Protein AF-A0A7Y2G3C3-F1 (afdb_monomer_lite)

Radius of gyration: 20.46 Å; chains: 1; bounding box: 46×35×56 Å

Secondary structure (DSSP, 8-state):
-------HHHHHHHHHHHHHHHHHHIIIIIS------HHHHHHHHHHHHHHHHHHHHHHHHHHHHHHHHHHTTPPPPTTEEEEEEEE---SSSS-EEEEEE-S-HHHHHHHHHSGGGSTT-EEEEE-SSEEEEEETTEEEEEE-

pLDDT: mean 76.04, std 12.13, range [31.12, 90.06]

Structure (mmCIF, N/CA/C/O backbone):
data_AF-A0A7Y2G3C3-F1
#
_entry.id   AF-A0A7Y2G3C3-F1
#
loop_
_atom_site.group_PDB
_atom_site.id
_atom_site.type_symbol
_atom_site.label_atom_id
_atom_site.label_alt_id
_atom_site.label_comp_id
_atom_site.label_asym_id
_atom_site.label_entity_id
_atom_site.label_seq_id
_atom_site.pdbx_PDB_ins_code
_atom_site.Cartn_x
_atom_site.Cartn_y
_atom_site.Cartn_z
_atom_site.occupancy
_atom_site.B_iso_or_equiv
_atom_site.auth_seq_id
_atom_site.auth_comp_id
_atom_site.auth_asym_id
_atom_site.auth_atom_id
_atom_site.pdbx_PDB_model_num
ATOM 1 N N . MET A 1 1 ? -8.978 -19.658 4.699 1.00 31.12 1 MET A N 1
ATOM 2 C CA . MET A 1 1 ? -7.602 -19.140 4.553 1.00 31.12 1 MET A CA 1
ATOM 3 C C . MET A 1 1 ? -7.596 -18.263 3.312 1.00 31.12 1 MET A C 1
ATOM 5 O O . MET A 1 1 ? -7.420 -18.772 2.217 1.00 31.12 1 MET A O 1
ATOM 9 N N . LEU A 1 2 ? -7.936 -16.984 3.462 1.00 34.72 2 LEU A N 1
ATOM 10 C CA . LEU A 1 2 ? -7.880 -16.007 2.375 1.00 34.72 2 LEU A CA 1
ATOM 11 C C . LEU A 1 2 ? -6.704 -15.097 2.704 1.00 34.72 2 LEU A C 1
ATOM 13 O O . LEU A 1 2 ? -6.714 -14.380 3.699 1.00 34.72 2 LEU A O 1
ATOM 17 N N . THR A 1 3 ? -5.637 -15.272 1.938 1.00 40.12 3 THR A N 1
ATOM 18 C CA . THR A 1 3 ? -4.411 -14.484 1.983 1.00 40.12 3 THR A CA 1
ATOM 19 C C . THR A 1 3 ? -4.757 -13.018 1.764 1.00 40.12 3 THR A C 1
ATOM 21 O O . THR A 1 3 ? -5.264 -12.671 0.701 1.00 40.12 3 THR A O 1
ATOM 24 N N . GLY A 1 4 ? -4.470 -12.163 2.747 1.00 47.66 4 GLY A N 1
ATOM 25 C CA . GLY A 1 4 ? -4.422 -10.716 2.553 1.00 47.66 4 GLY A CA 1
ATOM 26 C C . GLY A 1 4 ? -3.260 -10.393 1.621 1.00 47.66 4 GLY A C 1
ATOM 27 O O . GLY A 1 4 ? -2.173 -10.036 2.070 1.00 47.66 4 GLY A O 1
ATOM 28 N N . THR A 1 5 ? -3.451 -10.599 0.322 1.00 54.41 5 THR A N 1
ATOM 29 C CA . THR A 1 5 ? -2.418 -10.368 -0.682 1.00 54.41 5 THR A CA 1
ATOM 30 C C . THR A 1 5 ? -2.160 -8.871 -0.774 1.00 54.41 5 THR A C 1
ATOM 32 O O . THR A 1 5 ? -3.090 -8.062 -0.696 1.00 54.41 5 THR A O 1
ATOM 35 N N . MET A 1 6 ? -0.886 -8.492 -0.868 1.00 60.25 6 MET A N 1
ATOM 36 C CA . MET A 1 6 ? -0.458 -7.180 -1.362 1.00 60.25 6 MET A CA 1
ATOM 37 C C . MET A 1 6 ? -1.294 -6.772 -2.581 1.00 60.25 6 MET A C 1
ATOM 39 O O . MET A 1 6 ? -1.759 -7.654 -3.308 1.00 60.25 6 MET A O 1
ATOM 43 N N . ASP A 1 7 ? -1.489 -5.466 -2.791 1.00 69.06 7 ASP A N 1
ATOM 44 C CA . ASP A 1 7 ? -2.316 -4.970 -3.893 1.00 69.06 7 ASP A CA 1
ATOM 45 C C . ASP A 1 7 ? -1.868 -5.621 -5.217 1.00 69.06 7 ASP A C 1
ATOM 47 O O . ASP A 1 7 ? -0.745 -5.363 -5.678 1.00 69.06 7 ASP A O 1
ATOM 51 N N . PRO A 1 8 ? -2.696 -6.494 -5.823 1.00 72.19 8 PRO A N 1
ATOM 52 C CA . PRO A 1 8 ? -2.299 -7.217 -7.019 1.00 72.19 8 PRO A CA 1
ATOM 53 C C . PRO A 1 8 ? -2.022 -6.246 -8.168 1.00 72.19 8 PRO A C 1
ATOM 55 O O . PRO A 1 8 ? -1.180 -6.541 -9.012 1.00 72.19 8 PRO A O 1
ATOM 58 N N . ILE A 1 9 ? -2.652 -5.066 -8.172 1.00 76.31 9 ILE A N 1
ATOM 59 C CA . ILE A 1 9 ? -2.422 -4.028 -9.175 1.00 76.31 9 ILE A CA 1
ATOM 60 C C . ILE A 1 9 ? -1.021 -3.438 -9.010 1.00 76.31 9 ILE A C 1
ATOM 62 O O . ILE A 1 9 ? -0.310 -3.309 -10.004 1.00 76.31 9 ILE A O 1
ATOM 66 N N . LEU A 1 10 ? -0.584 -3.126 -7.785 1.00 74.69 10 LEU A N 1
ATOM 67 C CA . LEU A 1 10 ? 0.766 -2.593 -7.550 1.00 74.69 10 LEU A CA 1
ATOM 68 C C . LEU A 1 10 ? 1.852 -3.628 -7.852 1.00 74.69 10 LEU A C 1
ATOM 70 O O . LEU A 1 10 ? 2.884 -3.275 -8.420 1.00 74.69 10 LEU A O 1
ATOM 74 N N . ILE A 1 11 ? 1.611 -4.903 -7.536 1.00 78.50 11 ILE A N 1
ATOM 75 C CA . ILE A 1 11 ? 2.520 -5.993 -7.915 1.00 78.50 11 ILE A CA 1
ATOM 76 C C . ILE A 1 11 ? 2.613 -6.105 -9.438 1.00 78.50 11 ILE A C 1
ATOM 78 O O . ILE A 1 11 ? 3.714 -6.120 -9.989 1.00 78.50 11 ILE A O 1
ATOM 82 N N . VAL A 1 12 ? 1.472 -6.161 -10.132 1.00 81.69 12 VAL A N 1
ATOM 83 C CA . VAL A 1 12 ? 1.429 -6.233 -11.601 1.00 81.69 12 VAL A CA 1
ATOM 84 C C . VAL A 1 12 ? 2.118 -5.019 -12.218 1.00 81.69 12 VAL A C 1
ATOM 86 O O . VAL A 1 12 ? 2.887 -5.177 -13.165 1.00 81.69 12 VAL A O 1
ATOM 89 N N . LEU A 1 13 ? 1.907 -3.826 -11.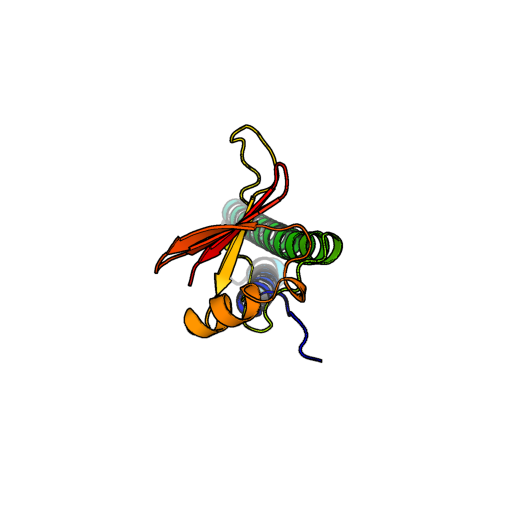660 1.00 79.88 13 LEU A N 1
ATOM 90 C CA . LEU A 1 13 ? 2.554 -2.599 -12.108 1.00 79.88 13 LEU A CA 1
ATOM 91 C C . LEU A 1 13 ? 4.072 -2.668 -11.915 1.00 79.88 13 LEU A C 1
ATOM 93 O O . LEU A 1 13 ? 4.807 -2.352 -12.846 1.00 79.88 13 LEU A O 1
ATOM 97 N N . LEU A 1 14 ? 4.555 -3.133 -10.759 1.00 81.69 14 LEU A N 1
ATOM 98 C CA . LEU A 1 14 ? 5.985 -3.320 -10.513 1.00 81.69 14 LEU A CA 1
ATOM 99 C C . LEU A 1 14 ? 6.598 -4.297 -11.528 1.00 81.69 14 LEU A C 1
ATOM 101 O O . LEU A 1 14 ? 7.623 -3.985 -12.134 1.00 81.69 14 LEU A O 1
ATOM 105 N N . PHE A 1 15 ? 5.957 -5.444 -11.773 1.00 83.94 15 PHE A N 1
ATOM 106 C CA . PHE A 1 15 ? 6.414 -6.401 -12.787 1.00 83.94 15 PHE A CA 1
ATOM 107 C C . PHE A 1 15 ? 6.419 -5.796 -14.190 1.00 83.94 15 PHE A C 1
ATOM 109 O O . PHE A 1 15 ? 7.403 -5.946 -14.915 1.00 83.94 15 PHE A O 1
ATOM 116 N N . ALA A 1 16 ? 5.356 -5.085 -14.569 1.00 82.75 16 ALA A N 1
ATOM 117 C CA . ALA A 1 16 ? 5.273 -4.407 -15.855 1.00 82.75 16 ALA A CA 1
ATOM 118 C C . ALA A 1 16 ? 6.406 -3.385 -16.016 1.00 82.75 16 ALA A C 1
ATOM 120 O O . ALA A 1 16 ? 7.045 -3.352 -17.064 1.00 82.75 16 ALA A O 1
ATOM 121 N N . VAL A 1 17 ? 6.712 -2.613 -14.971 1.00 86.19 17 VAL A N 1
ATOM 122 C CA . VAL A 1 17 ? 7.807 -1.633 -14.957 1.00 86.19 17 VAL A CA 1
ATOM 123 C C . VAL A 1 17 ? 9.164 -2.316 -15.116 1.00 86.19 17 VAL A C 1
ATOM 125 O O . VAL A 1 17 ? 9.967 -1.871 -15.933 1.00 86.19 17 VAL A O 1
ATOM 128 N N . VAL A 1 18 ? 9.418 -3.417 -14.403 1.00 84.31 18 VAL A N 1
ATOM 129 C CA . VAL A 1 18 ? 10.682 -4.171 -14.499 1.00 84.31 18 VAL A CA 1
ATOM 130 C C . VAL A 1 18 ? 10.854 -4.806 -15.881 1.00 84.31 18 VAL A C 1
ATOM 132 O O . VAL A 1 18 ? 11.920 -4.684 -16.488 1.00 84.31 18 VAL A O 1
ATOM 135 N N . ILE A 1 19 ? 9.809 -5.444 -16.416 1.00 87.25 19 ILE A N 1
ATOM 136 C CA . ILE A 1 19 ? 9.834 -6.041 -17.759 1.00 87.25 19 ILE A CA 1
ATOM 137 C C . ILE A 1 19 ? 10.035 -4.952 -18.811 1.00 87.25 19 ILE A C 1
ATOM 139 O O . ILE A 1 19 ? 10.877 -5.095 -19.696 1.00 87.25 19 ILE A O 1
ATOM 143 N N . PHE A 1 20 ? 9.310 -3.840 -18.699 1.00 84.75 20 PHE A N 1
ATOM 144 C CA . PHE A 1 20 ? 9.458 -2.705 -19.598 1.00 84.75 20 PHE A CA 1
ATOM 145 C C . PHE A 1 20 ? 10.883 -2.138 -19.547 1.00 84.75 20 PHE A C 1
ATOM 147 O O . PHE A 1 20 ? 11.481 -1.918 -20.598 1.00 84.75 20 PHE A O 1
ATOM 154 N N . ALA A 1 21 ? 11.483 -2.010 -18.358 1.00 83.06 21 ALA A N 1
ATOM 155 C CA . ALA A 1 21 ? 12.886 -1.622 -18.195 1.00 83.06 21 ALA A CA 1
ATOM 156 C C . ALA A 1 21 ? 13.835 -2.552 -18.965 1.00 83.06 21 ALA A C 1
ATOM 158 O O . ALA A 1 21 ? 14.699 -2.084 -19.708 1.00 83.06 21 ALA A O 1
ATOM 159 N N . ALA A 1 22 ? 13.653 -3.867 -18.814 1.00 84.00 22 ALA A N 1
ATOM 160 C CA . ALA A 1 22 ? 14.480 -4.880 -19.461 1.00 84.00 22 ALA A CA 1
ATOM 161 C C . ALA A 1 22 ? 14.330 -4.856 -20.990 1.00 84.00 22 ALA A C 1
ATOM 163 O O . ALA A 1 22 ? 15.325 -4.937 -21.713 1.00 84.00 22 ALA A O 1
ATOM 164 N N . VAL A 1 23 ? 13.103 -4.684 -21.490 1.00 85.44 23 VAL A N 1
ATOM 165 C CA . VAL A 1 23 ? 12.821 -4.558 -22.926 1.00 85.44 23 VAL A CA 1
ATOM 166 C C . VAL A 1 23 ? 13.478 -3.302 -23.494 1.00 85.44 23 VAL A C 1
ATOM 168 O O . VAL A 1 23 ? 14.153 -3.386 -24.519 1.00 85.44 23 VAL A O 1
ATOM 171 N N . LEU A 1 24 ? 13.344 -2.151 -22.831 1.00 82.19 24 LEU A N 1
ATOM 172 C CA . LEU A 1 24 ? 13.979 -0.913 -23.288 1.00 82.19 24 LEU A CA 1
ATOM 173 C C . LEU A 1 24 ? 15.507 -1.027 -23.260 1.00 82.19 24 LEU A C 1
ATOM 175 O O . LEU A 1 24 ? 16.162 -0.641 -24.228 1.00 82.19 24 LEU A O 1
ATOM 179 N N . TYR A 1 25 ? 16.080 -1.607 -22.201 1.00 80.94 25 TYR A N 1
ATOM 180 C CA . TYR A 1 25 ? 17.514 -1.887 -22.130 1.00 80.94 25 TYR A CA 1
ATOM 181 C C . TYR A 1 25 ? 17.968 -2.733 -23.327 1.00 80.94 25 TYR A C 1
ATOM 183 O O . TYR A 1 25 ? 18.899 -2.361 -24.044 1.00 80.94 25 TYR A O 1
ATOM 191 N N . TYR A 1 26 ? 17.267 -3.833 -23.605 1.00 81.00 26 TYR A N 1
ATOM 192 C CA . TYR A 1 26 ? 17.589 -4.712 -24.723 1.00 81.00 26 TYR A CA 1
ATOM 193 C C . TYR A 1 26 ? 17.468 -4.001 -26.082 1.00 81.00 26 TYR A C 1
ATOM 195 O O . TYR A 1 26 ? 18.386 -4.069 -26.896 1.00 81.00 26 TYR A O 1
ATOM 203 N N . LEU A 1 27 ? 16.379 -3.273 -26.336 1.00 81.25 27 LEU A N 1
ATOM 204 C CA . LEU A 1 27 ? 16.154 -2.615 -27.627 1.00 81.25 27 LEU A CA 1
ATOM 205 C C . LEU A 1 27 ? 17.147 -1.472 -27.898 1.00 81.25 27 LEU A C 1
ATOM 207 O O . LEU A 1 27 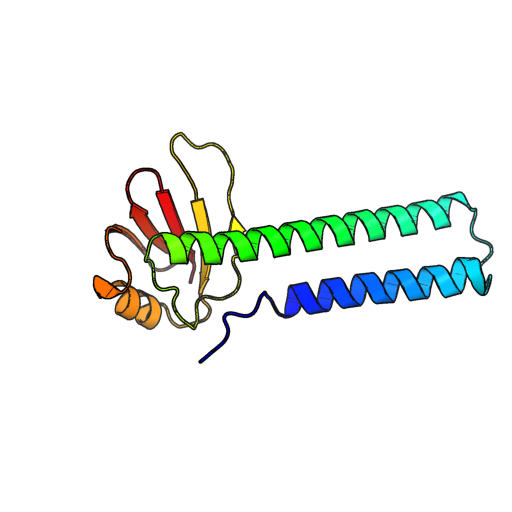? 17.636 -1.344 -29.024 1.00 81.25 27 LEU A O 1
ATOM 211 N N . TYR A 1 28 ? 17.469 -0.658 -26.887 1.00 77.50 28 TYR A N 1
ATOM 212 C CA . TYR A 1 28 ? 18.288 0.546 -27.076 1.00 77.50 28 TYR A CA 1
ATOM 213 C C . TYR A 1 28 ? 19.788 0.344 -26.867 1.00 77.50 28 TYR A C 1
ATOM 215 O O . TYR A 1 28 ? 20.576 1.089 -27.463 1.00 77.50 28 TYR A O 1
ATOM 223 N N . ILE A 1 29 ? 20.187 -0.602 -26.011 1.00 76.81 29 ILE A N 1
ATOM 224 C CA . ILE A 1 29 ? 21.600 -0.871 -25.709 1.00 76.81 29 ILE A CA 1
ATOM 225 C C . ILE A 1 29 ? 22.096 -2.088 -26.485 1.00 76.81 29 ILE A C 1
ATOM 227 O O . ILE A 1 29 ? 23.122 -1.989 -27.148 1.00 76.81 29 ILE A O 1
ATOM 231 N N . VAL A 1 30 ? 21.368 -3.210 -26.454 1.00 79.25 30 VAL A N 1
ATOM 232 C CA . VAL A 1 30 ? 21.827 -4.456 -27.097 1.00 79.25 30 VAL A CA 1
ATOM 233 C C . VAL A 1 30 ? 21.540 -4.454 -28.596 1.00 79.25 30 VAL A C 1
ATOM 235 O O . VAL A 1 30 ? 22.417 -4.757 -29.398 1.00 79.25 30 VAL A O 1
ATOM 238 N N . ARG A 1 31 ? 20.309 -4.114 -28.991 1.00 81.56 31 ARG A N 1
ATOM 239 C CA . ARG A 1 31 ? 19.861 -4.203 -30.389 1.00 81.56 31 ARG A CA 1
ATOM 240 C C . ARG A 1 31 ? 20.154 -2.943 -31.207 1.00 81.56 31 ARG A C 1
ATOM 242 O O . ARG A 1 31 ? 20.112 -3.003 -32.432 1.00 81.56 31 ARG A O 1
ATOM 249 N N . GLY A 1 32 ? 20.426 -1.817 -30.543 1.00 75.38 32 GLY A N 1
ATOM 250 C CA . GLY A 1 32 ? 20.801 -0.557 -31.192 1.00 75.38 32 GLY A CA 1
ATOM 251 C C . GLY A 1 32 ? 19.745 -0.004 -32.154 1.00 75.38 32 GLY A C 1
ATOM 252 O O . GLY A 1 32 ? 20.092 0.697 -33.096 1.00 75.38 32 GLY A O 1
ATOM 253 N N . TRP A 1 33 ? 18.460 -0.317 -31.950 1.00 69.44 33 TRP A N 1
ATOM 254 C CA . TRP A 1 33 ? 17.383 0.022 -32.896 1.00 69.44 33 TRP A CA 1
ATOM 255 C C . TRP A 1 33 ? 17.169 1.522 -33.118 1.00 69.44 33 TRP A C 1
ATOM 257 O O . TRP A 1 33 ? 16.585 1.910 -34.124 1.00 69.44 33 TRP A O 1
ATOM 267 N N . TYR A 1 34 ? 17.636 2.357 -32.191 1.00 64.56 34 TYR A N 1
ATOM 268 C CA . TYR A 1 34 ? 17.534 3.806 -32.278 1.00 64.56 34 TYR A CA 1
ATOM 269 C C . TYR A 1 34 ? 18.813 4.470 -31.770 1.00 64.56 34 TYR A C 1
ATOM 271 O O . TYR A 1 34 ? 19.260 4.227 -30.641 1.00 64.56 34 TYR A O 1
ATOM 279 N N . ASP A 1 35 ? 19.358 5.363 -32.593 1.00 72.31 35 ASP A N 1
ATOM 280 C CA . ASP A 1 35 ? 20.576 6.119 -32.304 1.00 72.31 35 ASP A CA 1
ATOM 281 C C . ASP A 1 35 ? 20.250 7.397 -31.515 1.00 72.31 35 ASP A C 1
ATOM 283 O O . ASP A 1 35 ? 20.507 8.533 -31.910 1.00 72.31 35 ASP A O 1
ATOM 287 N N . TRP A 1 36 ? 19.553 7.214 -30.392 1.00 70.19 36 TRP A N 1
ATOM 288 C CA . TRP A 1 36 ? 19.288 8.308 -29.465 1.00 70.19 36 TRP A CA 1
ATOM 289 C C . TRP A 1 36 ? 20.583 8.727 -28.786 1.00 70.19 36 TRP A C 1
ATOM 291 O O . TRP A 1 36 ? 21.385 7.878 -28.390 1.00 70.19 36 TRP A O 1
ATOM 301 N N . ALA A 1 37 ? 20.743 10.036 -28.576 1.00 78.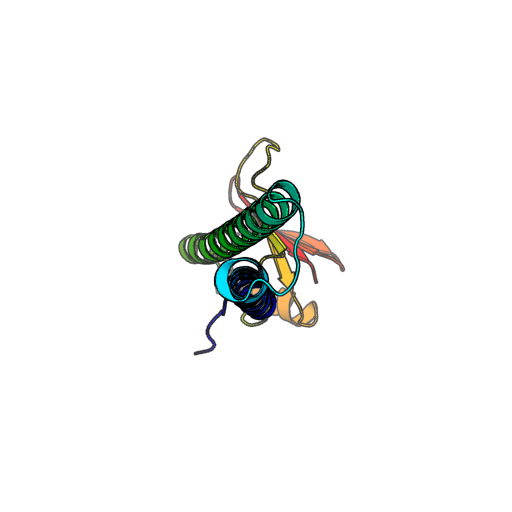31 37 ALA A N 1
ATOM 302 C CA . ALA A 1 37 ? 21.852 10.567 -27.799 1.00 78.31 37 ALA A CA 1
ATOM 303 C C . ALA A 1 37 ? 21.967 9.812 -26.465 1.00 78.31 37 ALA A C 1
ATOM 305 O O . ALA A 1 37 ? 20.970 9.636 -25.761 1.00 78.31 37 ALA A O 1
ATOM 306 N N . ASN A 1 38 ? 23.185 9.410 -26.086 1.00 79.25 38 ASN A N 1
ATOM 307 C CA . ASN A 1 38 ? 23.452 8.627 -24.868 1.00 79.25 38 ASN A CA 1
ATOM 308 C C . ASN A 1 38 ? 22.816 9.229 -23.602 1.00 79.25 38 ASN A C 1
ATOM 310 O O . ASN A 1 38 ? 22.431 8.503 -22.688 1.00 79.25 38 ASN A O 1
ATOM 314 N N . ARG A 1 39 ? 22.636 10.556 -23.583 1.00 78.81 39 ARG A N 1
ATOM 315 C CA . ARG A 1 39 ? 21.922 11.276 -22.522 1.00 78.81 39 ARG A CA 1
ATOM 316 C C . ARG A 1 39 ? 20.467 10.821 -22.378 1.00 78.81 39 ARG A C 1
ATOM 318 O O . ARG A 1 39 ? 20.056 10.540 -21.265 1.00 78.81 39 ARG A O 1
ATOM 325 N N . ALA A 1 40 ? 19.718 10.683 -23.473 1.00 78.00 40 ALA A N 1
ATOM 326 C CA . ALA A 1 40 ? 18.312 10.269 -23.441 1.00 78.00 40 ALA A CA 1
ATOM 327 C C . ALA A 1 40 ? 18.138 8.822 -22.947 1.00 78.00 40 ALA A C 1
ATOM 329 O O . ALA A 1 40 ? 17.220 8.537 -22.180 1.00 78.00 40 ALA A O 1
ATOM 330 N N . LYS A 1 41 ? 19.057 7.920 -23.329 1.00 76.94 41 LYS A N 1
ATOM 331 C CA . LYS A 1 41 ? 19.079 6.531 -22.837 1.00 76.94 41 LYS A CA 1
ATOM 332 C C . LYS A 1 41 ? 19.283 6.490 -21.318 1.00 76.94 41 LYS A C 1
ATOM 334 O O . LYS A 1 41 ? 18.553 5.790 -20.622 1.00 76.94 41 LYS A O 1
ATOM 339 N N . ALA A 1 42 ? 20.221 7.289 -20.803 1.00 77.81 42 ALA A N 1
ATOM 340 C CA . ALA A 1 42 ? 20.475 7.391 -19.368 1.00 77.81 42 ALA A CA 1
ATOM 341 C C . ALA A 1 42 ? 19.258 7.930 -18.592 1.00 77.81 42 ALA A C 1
ATOM 343 O O . ALA A 1 42 ? 18.909 7.364 -17.557 1.00 77.81 42 ALA A O 1
ATOM 344 N N . SER A 1 43 ? 18.563 8.956 -19.105 1.00 81.44 43 SER A N 1
ATOM 345 C CA . SER A 1 43 ? 17.382 9.533 -18.438 1.00 81.44 43 SER A CA 1
ATOM 346 C C . SER A 1 43 ? 16.270 8.510 -18.214 1.00 81.44 43 SER A C 1
ATOM 348 O O . SER A 1 43 ? 15.643 8.499 -17.159 1.00 81.44 43 SER A O 1
ATOM 350 N N . ILE A 1 44 ? 16.022 7.649 -19.203 1.00 81.31 44 ILE A N 1
ATOM 351 C CA . ILE A 1 44 ? 14.946 6.650 -19.155 1.00 81.31 44 ILE A CA 1
ATOM 352 C C . ILE A 1 44 ? 15.256 5.570 -18.125 1.00 81.31 44 ILE A C 1
ATOM 354 O O . ILE A 1 44 ? 14.384 5.204 -17.341 1.00 81.31 44 ILE A O 1
ATOM 358 N N . VAL A 1 45 ? 16.503 5.095 -18.088 1.00 80.88 45 VAL A N 1
ATOM 359 C CA . VAL A 1 45 ? 16.941 4.110 -17.090 1.00 80.88 45 VAL A CA 1
ATOM 360 C C . VAL A 1 45 ? 16.804 4.681 -15.679 1.00 80.88 45 VAL A C 1
ATOM 362 O O . VAL A 1 45 ? 16.262 4.011 -14.803 1.00 80.88 45 VAL A O 1
ATOM 365 N N . VAL A 1 46 ? 17.228 5.932 -15.469 1.00 84.12 46 VAL A N 1
ATOM 366 C CA . VAL A 1 46 ? 17.082 6.613 -14.175 1.00 84.12 46 VAL A CA 1
ATOM 367 C C . VAL A 1 46 ? 15.610 6.754 -13.792 1.00 84.12 46 VAL A C 1
ATOM 369 O O . VAL A 1 46 ? 15.243 6.393 -12.678 1.00 8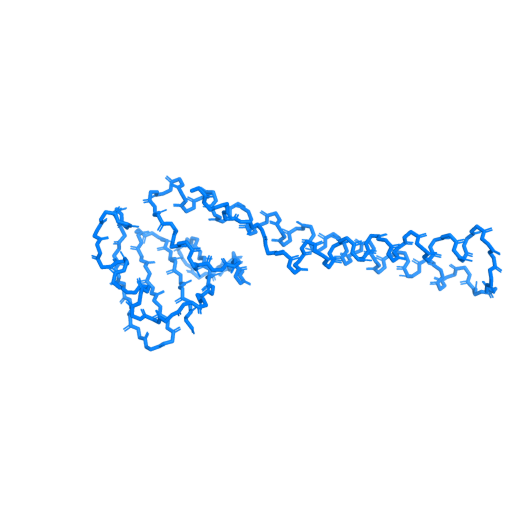4.12 46 VAL A O 1
ATOM 372 N N . LEU A 1 47 ? 14.754 7.219 -14.707 1.00 85.19 47 LEU A N 1
ATOM 373 C CA . LEU A 1 47 ? 13.322 7.391 -14.451 1.00 85.19 47 LEU A CA 1
ATOM 374 C C . LEU A 1 47 ? 12.655 6.075 -14.033 1.00 85.19 47 LEU A C 1
ATOM 376 O O . LEU A 1 47 ? 11.916 6.042 -13.051 1.00 85.19 47 LEU A O 1
ATOM 380 N N . ILE A 1 48 ? 12.937 4.987 -14.752 1.00 83.25 48 ILE A N 1
ATOM 381 C CA . ILE A 1 48 ? 12.364 3.674 -14.450 1.00 83.25 48 ILE A CA 1
ATOM 382 C C . ILE A 1 48 ? 12.900 3.134 -13.120 1.00 83.25 48 ILE A C 1
ATOM 384 O O . ILE A 1 48 ? 12.125 2.602 -12.330 1.00 83.25 48 ILE A O 1
ATOM 388 N N . GLY A 1 49 ? 14.193 3.314 -12.837 1.00 83.75 49 GLY A N 1
ATOM 389 C CA . GLY A 1 49 ? 14.787 2.929 -11.556 1.00 83.75 49 GLY A CA 1
ATOM 390 C C . GLY A 1 49 ? 14.156 3.663 -10.370 1.00 83.75 49 GLY A C 1
ATOM 391 O O . GLY A 1 49 ? 13.816 3.036 -9.366 1.00 83.75 49 GLY A O 1
ATOM 392 N N . VAL A 1 50 ? 13.926 4.973 -10.504 1.00 87.06 50 VAL A N 1
ATOM 393 C CA . VAL A 1 50 ? 13.211 5.770 -9.495 1.00 87.06 50 VAL A CA 1
ATOM 394 C C . VAL A 1 50 ? 11.785 5.251 -9.316 1.00 87.06 50 VAL A C 1
ATOM 396 O O . VAL A 1 50 ? 11.369 5.006 -8.187 1.00 87.06 50 VAL A O 1
ATOM 399 N N . LEU A 1 51 ? 11.053 5.019 -10.407 1.00 82.94 51 LEU A N 1
ATOM 400 C CA . LEU A 1 51 ? 9.666 4.556 -10.345 1.00 82.94 51 LEU A CA 1
ATOM 401 C C . LEU A 1 51 ? 9.544 3.162 -9.708 1.00 82.94 51 LEU A C 1
ATOM 403 O O . LEU A 1 51 ? 8.688 2.951 -8.852 1.00 82.94 51 LEU A O 1
ATOM 407 N N . ALA A 1 52 ? 10.441 2.236 -10.054 1.00 82.31 52 ALA A N 1
ATOM 408 C CA . ALA A 1 52 ? 10.510 0.916 -9.432 1.00 82.31 52 ALA A CA 1
ATOM 409 C C . ALA A 1 52 ? 10.836 1.003 -7.932 1.00 82.31 52 ALA A C 1
ATOM 411 O O . ALA A 1 52 ? 10.222 0.303 -7.131 1.00 82.31 52 ALA A O 1
ATOM 412 N N . THR A 1 53 ? 11.757 1.892 -7.543 1.00 82.06 53 THR A N 1
ATOM 413 C CA . THR A 1 53 ? 12.129 2.106 -6.134 1.00 82.06 53 THR A CA 1
ATOM 414 C C . THR A 1 53 ? 10.952 2.647 -5.328 1.00 82.06 53 THR A C 1
ATOM 416 O O . THR A 1 53 ? 10.661 2.131 -4.253 1.00 82.06 53 THR A O 1
ATOM 419 N N . VAL A 1 54 ? 10.240 3.647 -5.856 1.00 84.81 54 VAL A N 1
ATOM 420 C CA . VAL A 1 54 ? 9.047 4.206 -5.205 1.00 84.81 54 VAL A CA 1
ATOM 421 C C . VAL A 1 54 ? 7.986 3.122 -5.020 1.00 84.81 54 VAL A C 1
ATOM 423 O O . VAL A 1 54 ? 7.514 2.940 -3.904 1.00 84.81 54 VAL A O 1
ATOM 426 N N . LEU A 1 55 ? 7.677 2.345 -6.066 1.00 82.19 55 LEU A N 1
ATOM 427 C CA . LEU A 1 55 ? 6.701 1.252 -5.976 1.00 82.19 55 LEU A CA 1
ATOM 428 C C . LEU A 1 55 ? 7.102 0.188 -4.947 1.00 82.19 55 LEU A C 1
ATOM 430 O O . LEU A 1 55 ? 6.257 -0.265 -4.177 1.00 82.19 55 LEU A O 1
ATOM 434 N N . ALA A 1 56 ? 8.381 -0.191 -4.905 1.00 80.38 56 ALA A N 1
ATOM 435 C CA . ALA A 1 56 ? 8.888 -1.155 -3.935 1.00 80.38 56 ALA A CA 1
ATOM 436 C C . ALA A 1 56 ? 8.752 -0.643 -2.491 1.00 80.38 56 ALA A C 1
ATOM 438 O O . ALA A 1 56 ? 8.295 -1.386 -1.625 1.00 80.38 56 ALA A O 1
ATOM 439 N N . ILE A 1 57 ? 9.083 0.630 -2.239 1.00 83.31 57 ILE A N 1
ATOM 440 C CA . ILE A 1 57 ? 8.924 1.258 -0.918 1.00 83.31 57 ILE A CA 1
ATOM 441 C C . ILE A 1 57 ? 7.446 1.314 -0.521 1.00 83.31 57 ILE A C 1
ATOM 443 O O . ILE A 1 57 ? 7.107 0.983 0.612 1.00 83.31 57 ILE A O 1
ATOM 447 N N . THR A 1 58 ? 6.552 1.689 -1.439 1.00 78.88 58 THR A N 1
ATOM 448 C CA . THR A 1 58 ? 5.111 1.730 -1.156 1.00 78.88 58 THR A CA 1
ATOM 449 C C . THR A 1 58 ? 4.573 0.344 -0.800 1.00 78.88 58 THR A C 1
ATOM 451 O O . THR A 1 58 ? 3.852 0.206 0.185 1.00 78.88 58 THR A O 1
ATOM 454 N N . LEU A 1 59 ? 4.963 -0.696 -1.545 1.00 76.75 59 LEU A N 1
ATOM 455 C CA . LEU A 1 59 ? 4.583 -2.081 -1.246 1.00 76.75 59 LEU A CA 1
ATOM 456 C C . LEU A 1 59 ? 5.129 -2.557 0.106 1.00 76.75 59 LEU A C 1
ATOM 458 O O . LEU A 1 59 ? 4.413 -3.225 0.851 1.00 76.75 59 LEU A O 1
ATOM 462 N N . TRP A 1 60 ? 6.371 -2.192 0.435 1.00 79.06 60 TRP A N 1
ATOM 463 C CA . TRP A 1 60 ? 6.985 -2.504 1.726 1.00 79.06 60 TRP A CA 1
ATOM 464 C C . TRP A 1 60 ? 6.198 -1.883 2.883 1.00 79.06 60 TRP A C 1
ATOM 466 O O . TRP A 1 60 ? 5.795 -2.585 3.806 1.00 79.06 60 TRP A O 1
ATOM 476 N N . GLN A 1 61 ? 5.901 -0.586 2.797 1.00 76.69 61 GLN A N 1
ATOM 477 C CA . GLN A 1 61 ? 5.121 0.116 3.816 1.00 76.69 61 GLN A CA 1
ATOM 478 C C . GLN A 1 61 ? 3.716 -0.483 3.963 1.00 76.69 61 GLN A C 1
ATOM 480 O O . GLN A 1 61 ? 3.262 -0.739 5.073 1.00 76.69 61 GLN A O 1
ATOM 485 N N . GLN A 1 62 ? 3.024 -0.783 2.859 1.00 73.62 62 GLN A N 1
ATOM 486 C CA . GLN A 1 62 ? 1.712 -1.439 2.926 1.00 73.62 62 GLN A CA 1
ATOM 487 C C . GLN A 1 62 ? 1.761 -2.795 3.646 1.00 73.62 62 GLN A C 1
ATOM 489 O O . GLN A 1 62 ? 0.795 -3.158 4.322 1.00 73.62 62 GLN A O 1
ATOM 494 N N . HIS A 1 63 ? 2.858 -3.540 3.496 1.00 74.38 63 HIS A N 1
ATOM 495 C CA . HIS A 1 63 ? 3.055 -4.810 4.185 1.00 74.38 63 HIS A CA 1
ATOM 496 C C . HIS A 1 63 ? 3.278 -4.610 5.687 1.00 74.38 63 HIS A C 1
ATOM 498 O O . HIS A 1 63 ? 2.546 -5.203 6.478 1.00 74.38 63 HIS A O 1
ATOM 504 N N . GLU A 1 64 ? 4.187 -3.709 6.074 1.00 75.88 64 GLU A N 1
ATOM 505 C CA . GLU A 1 64 ? 4.457 -3.394 7.484 1.00 75.88 64 GLU A CA 1
ATOM 506 C C . GLU A 1 64 ? 3.206 -2.894 8.216 1.00 75.88 64 GLU A C 1
ATOM 508 O O . GLU A 1 64 ? 2.927 -3.346 9.322 1.00 75.88 64 GLU A O 1
ATOM 513 N N . ALA A 1 65 ? 2.383 -2.047 7.589 1.00 73.44 65 ALA A N 1
ATOM 514 C CA . ALA A 1 65 ? 1.128 -1.581 8.186 1.00 73.44 65 ALA A CA 1
ATOM 515 C C . ALA A 1 65 ? 0.181 -2.723 8.581 1.00 73.44 65 ALA A C 1
ATOM 517 O O . ALA A 1 65 ? -0.506 -2.644 9.602 1.00 73.44 65 ALA A O 1
ATOM 518 N N . ARG A 1 66 ? 0.101 -3.772 7.753 1.00 72.94 66 ARG A N 1
ATOM 519 C CA . ARG A 1 66 ? -0.757 -4.930 8.033 1.00 72.94 66 ARG A CA 1
ATOM 520 C C . ARG A 1 66 ? -0.208 -5.742 9.199 1.00 72.94 66 ARG A C 1
ATOM 522 O O . ARG A 1 66 ? -0.979 -6.108 10.087 1.00 72.94 66 ARG A O 1
ATOM 529 N N . ASP A 1 67 ? 1.098 -5.976 9.208 1.00 75.88 67 ASP A N 1
ATOM 530 C CA . ASP A 1 67 ? 1.763 -6.750 10.254 1.00 75.88 67 ASP A CA 1
ATOM 531 C C . ASP A 1 67 ? 1.725 -6.018 11.604 1.00 75.88 67 ASP A C 1
ATOM 533 O O . ASP A 1 67 ? 1.425 -6.628 12.632 1.00 75.88 67 ASP A O 1
ATOM 537 N N . GLU A 1 68 ? 1.920 -4.696 11.613 1.00 76.69 68 GLU A N 1
ATOM 538 C CA . GLU A 1 68 ? 1.802 -3.867 12.816 1.00 76.69 68 GLU A CA 1
ATOM 539 C C . GLU A 1 68 ? 0.381 -3.883 13.393 1.00 76.69 68 GLU A C 1
ATOM 541 O O . GLU A 1 68 ? 0.201 -4.079 14.596 1.00 76.69 68 GLU A O 1
ATOM 546 N N . LEU A 1 69 ? -0.653 -3.725 12.559 1.00 77.44 69 LEU A N 1
ATOM 547 C CA . LEU A 1 69 ? -2.041 -3.775 13.032 1.00 77.44 69 LEU A CA 1
ATOM 548 C C . LEU A 1 69 ? -2.415 -5.144 13.605 1.00 77.44 69 LEU A C 1
ATOM 550 O O . LEU A 1 69 ? -3.091 -5.208 14.639 1.00 77.44 69 LEU A O 1
ATOM 554 N N . ALA A 1 70 ? -1.936 -6.221 12.978 1.00 78.12 70 ALA A N 1
ATOM 555 C CA . ALA A 1 70 ? -2.104 -7.574 13.490 1.00 78.12 70 ALA A CA 1
ATOM 556 C C . ALA A 1 70 ? -1.385 -7.760 14.837 1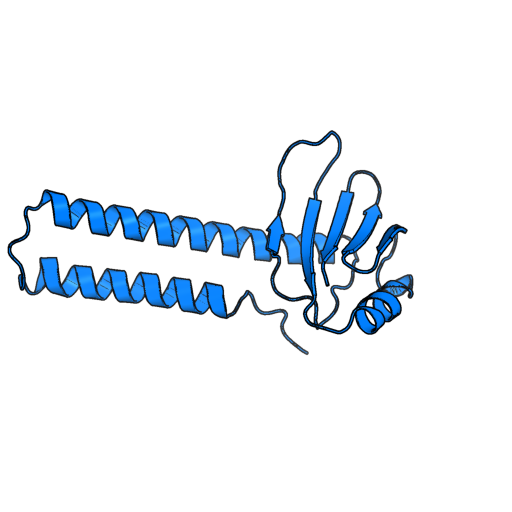.00 78.12 70 ALA A C 1
ATOM 558 O O . ALA A 1 70 ? -1.957 -8.339 15.763 1.00 78.12 70 ALA A O 1
ATOM 559 N N . ALA A 1 71 ? -0.178 -7.204 14.995 1.00 81.25 71 ALA A N 1
ATOM 560 C CA . ALA A 1 71 ? 0.556 -7.219 16.262 1.00 81.25 71 ALA A CA 1
ATOM 561 C C . ALA A 1 71 ? -0.182 -6.466 17.385 1.00 81.25 71 ALA A C 1
ATOM 563 O O . ALA A 1 71 ? -0.077 -6.837 18.555 1.00 81.25 71 ALA A O 1
ATOM 564 N N . TYR A 1 72 ? -0.991 -5.454 17.050 1.00 80.62 72 TYR A N 1
ATOM 565 C CA . TYR A 1 72 ? -1.851 -4.750 18.012 1.00 80.62 72 TYR A CA 1
ATOM 566 C C . TYR A 1 72 ? -3.188 -5.438 18.298 1.00 80.62 72 TYR A C 1
ATOM 568 O O . TYR A 1 72 ? -4.007 -4.889 19.042 1.00 80.62 72 TYR A O 1
ATOM 576 N N . GLY A 1 73 ? -3.393 -6.641 17.759 1.00 79.75 73 GLY A N 1
ATOM 577 C CA . GLY A 1 73 ? -4.564 -7.471 18.013 1.00 79.75 73 GLY A CA 1
ATOM 578 C C . GLY A 1 73 ? -5.814 -7.035 17.255 1.00 79.75 73 GLY A C 1
ATOM 579 O O . GLY A 1 73 ? -6.875 -7.606 17.492 1.00 79.75 73 GLY A O 1
ATOM 580 N N . ILE A 1 74 ? -5.721 -6.053 16.349 1.00 83.44 74 ILE A N 1
ATOM 581 C CA . ILE A 1 74 ? -6.821 -5.756 15.430 1.00 83.44 74 ILE A CA 1
ATOM 582 C C . ILE A 1 74 ? -6.898 -6.878 14.404 1.00 83.44 74 ILE A C 1
ATOM 584 O O . ILE A 1 74 ? -5.937 -7.158 13.687 1.00 83.44 74 ILE A O 1
ATOM 588 N N . SER A 1 75 ? -8.068 -7.504 14.303 1.00 83.56 75 SER A N 1
ATOM 589 C CA . SER A 1 75 ? -8.347 -8.363 13.163 1.00 83.56 75 SER A CA 1
ATOM 590 C C . SER A 1 75 ? -8.753 -7.481 11.989 1.00 83.56 75 SER A C 1
ATOM 592 O O . SER A 1 75 ? -9.727 -6.728 12.062 1.00 83.56 75 SER A O 1
ATOM 594 N N . ILE A 1 76 ? -7.988 -7.553 10.908 1.00 78.56 76 ILE A N 1
ATOM 595 C CA . ILE A 1 76 ? -8.293 -6.848 9.666 1.00 78.56 76 ILE A CA 1
ATOM 596 C C . ILE A 1 76 ? -9.473 -7.562 8.992 1.00 78.56 76 ILE A C 1
ATOM 598 O O . ILE A 1 76 ? -9.456 -8.787 8.855 1.00 78.56 76 ILE A O 1
ATOM 602 N N . HIS A 1 77 ? -10.500 -6.807 8.586 1.00 81.38 77 HIS A N 1
ATOM 603 C CA . HIS A 1 77 ? -11.622 -7.358 7.819 1.00 81.38 77 HIS A CA 1
ATOM 604 C C . HIS A 1 77 ? -11.100 -8.059 6.549 1.00 81.38 77 HIS A C 1
ATOM 606 O O . HIS A 1 77 ? -10.240 -7.510 5.867 1.00 81.38 77 HIS A O 1
ATOM 612 N N . PRO A 1 78 ? -11.616 -9.231 6.154 1.00 74.44 78 PRO A N 1
ATOM 613 C CA . PRO A 1 78 ? -11.149 -9.921 4.943 1.00 74.44 78 PRO A CA 1
ATOM 614 C C . PRO A 1 78 ? -11.379 -9.138 3.635 1.00 74.44 78 PRO A C 1
ATOM 616 O O . PRO A 1 78 ? -10.723 -9.408 2.637 1.00 74.44 78 PRO A O 1
ATOM 619 N N . GLU A 1 79 ? -12.292 -8.166 3.657 1.00 72.94 79 GLU A N 1
ATOM 620 C CA . GLU A 1 79 ? -12.615 -7.258 2.534 1.00 72.94 79 GLU A CA 1
ATOM 621 C C . GLU A 1 79 ? -11.985 -5.857 2.687 1.00 72.94 79 GLU A C 1
ATOM 623 O O . GLU A 1 79 ? -12.218 -4.969 1.867 1.00 72.94 79 GLU A O 1
ATOM 628 N N . LEU A 1 80 ? -11.192 -5.634 3.745 1.00 69.88 80 LEU A N 1
ATOM 629 C CA . LEU A 1 80 ? -10.315 -4.466 3.815 1.00 69.88 80 LEU A CA 1
ATOM 630 C C . LEU A 1 80 ? -9.253 -4.641 2.729 1.00 69.88 80 LEU A C 1
ATOM 632 O O . LEU A 1 80 ? -8.442 -5.567 2.779 1.00 69.88 80 LEU A O 1
ATOM 636 N N . GLY A 1 81 ? -9.315 -3.775 1.719 1.00 59.81 81 GLY A N 1
ATOM 637 C CA . GLY A 1 81 ? -8.456 -3.824 0.548 1.00 59.81 81 GLY A CA 1
ATOM 638 C C . GLY A 1 81 ? -6.998 -3.486 0.862 1.00 59.81 81 GLY A C 1
ATOM 639 O O . GLY A 1 81 ? -6.488 -3.627 1.982 1.00 59.81 81 GLY A O 1
ATOM 640 N N . SER A 1 82 ? -6.271 -3.058 -0.165 1.00 58.09 82 SER A N 1
ATOM 641 C CA . SER A 1 82 ? -4.926 -2.518 0.005 1.00 58.09 82 SER A CA 1
ATOM 642 C C . SER A 1 82 ? -4.945 -1.255 0.881 1.00 58.09 82 SER A C 1
ATOM 644 O O . SER A 1 82 ? -5.907 -0.484 0.901 1.00 58.09 82 SER A O 1
ATOM 646 N N . SER A 1 83 ? -3.881 -1.064 1.667 1.00 61.62 83 SER A N 1
ATOM 647 C CA . SER A 1 83 ? -3.677 0.185 2.409 1.00 61.62 83 SER A CA 1
ATOM 648 C C . SER A 1 83 ? -3.508 1.321 1.398 1.00 61.62 83 SER A C 1
ATOM 650 O O . SER A 1 83 ? -2.630 1.258 0.538 1.00 61.62 83 SER A O 1
ATOM 652 N N . VAL A 1 84 ? -4.354 2.352 1.474 1.00 58.78 84 VAL A N 1
ATOM 653 C CA . VAL A 1 84 ? -4.273 3.516 0.569 1.00 58.78 84 VAL A CA 1
ATOM 654 C C . VAL A 1 84 ? -3.052 4.369 0.910 1.00 58.78 84 VAL A C 1
ATOM 656 O O . VAL A 1 84 ? -2.529 5.083 0.058 1.00 58.78 84 VAL A O 1
ATOM 659 N N . GLY A 1 85 ? -2.554 4.250 2.140 1.00 56.53 85 GLY A N 1
ATOM 660 C CA . GLY A 1 85 ? -1.291 4.823 2.562 1.00 56.53 85 GLY A CA 1
ATOM 661 C C . GLY A 1 85 ? -1.088 4.710 4.068 1.00 56.53 85 GLY A C 1
ATOM 662 O O . GLY A 1 85 ? -2.037 4.585 4.847 1.00 56.53 85 GLY A O 1
ATOM 663 N N . ILE A 1 86 ? 0.173 4.801 4.484 1.00 54.84 86 ILE A N 1
ATOM 664 C CA . ILE A 1 86 ? 0.513 5.175 5.854 1.00 54.84 86 ILE A CA 1
ATOM 665 C C . ILE A 1 86 ? 0.790 6.672 5.835 1.00 54.84 86 ILE A C 1
ATOM 667 O O . ILE A 1 86 ? 1.716 7.128 5.165 1.00 54.84 86 ILE A O 1
ATOM 671 N N . ALA A 1 87 ? -0.001 7.449 6.568 1.00 53.62 87 ALA A N 1
ATOM 672 C CA . ALA A 1 87 ? 0.323 8.846 6.799 1.00 53.62 87 ALA A CA 1
ATOM 673 C C . ALA A 1 87 ? 1.328 8.917 7.958 1.00 53.62 87 ALA A C 1
ATOM 675 O O . ALA A 1 87 ? 0.975 9.217 9.096 1.00 53.62 87 ALA A O 1
ATOM 676 N N . THR A 1 88 ? 2.605 8.622 7.690 1.00 48.62 88 THR A N 1
ATOM 677 C CA . THR A 1 88 ? 3.695 8.882 8.645 1.00 48.62 88 THR A CA 1
ATOM 678 C C . THR A 1 88 ? 4.027 10.375 8.616 1.00 48.62 88 THR A C 1
ATOM 680 O O . THR A 1 88 ? 5.023 10.795 8.030 1.00 48.62 88 THR A O 1
ATOM 683 N N . GLY A 1 89 ? 3.142 11.211 9.160 1.00 36.97 89 GLY A N 1
ATOM 684 C CA . GLY A 1 89 ? 3.253 12.663 9.040 1.00 36.97 89 GLY A CA 1
ATOM 685 C C . GLY A 1 89 ? 2.638 13.419 10.208 1.00 36.97 89 GLY A C 1
ATOM 686 O O . GLY A 1 89 ? 1.467 13.767 10.168 1.00 36.97 89 GLY A O 1
ATOM 687 N N . SER A 1 90 ? 3.475 13.681 11.217 1.00 42.75 90 SER A N 1
ATOM 688 C CA . SER A 1 90 ? 3.413 14.770 12.206 1.00 42.75 90 SER A CA 1
ATOM 689 C C . SER A 1 90 ? 2.064 15.487 12.380 1.00 42.75 90 SER A C 1
ATOM 691 O O . SER A 1 90 ? 1.910 16.634 11.960 1.00 42.75 90 SER A O 1
ATOM 693 N N . ILE A 1 91 ? 1.144 14.895 13.140 1.00 44.12 91 ILE A N 1
ATOM 694 C CA . ILE A 1 91 ? 0.180 15.682 13.918 1.00 44.12 91 ILE A CA 1
ATOM 695 C C . ILE A 1 91 ? 0.163 15.124 15.347 1.00 44.12 91 ILE A C 1
ATOM 697 O O . ILE A 1 91 ? -0.674 14.320 15.729 1.00 44.12 91 ILE A O 1
ATOM 701 N N . ALA A 1 92 ? 1.170 15.539 16.114 1.00 44.50 92 ALA A N 1
ATOM 702 C CA . ALA A 1 92 ? 1.235 15.566 17.579 1.00 44.50 92 ALA A CA 1
ATOM 703 C C . ALA A 1 92 ? 1.134 14.274 18.426 1.00 44.50 92 ALA A C 1
ATOM 705 O O . ALA A 1 92 ? 1.569 14.350 19.570 1.00 44.50 92 ALA A O 1
ATOM 706 N N . SER A 1 93 ? 0.675 13.111 17.955 1.00 51.00 93 SER A N 1
ATOM 707 C CA . SER A 1 93 ? 0.743 11.873 18.765 1.00 51.00 93 SER A CA 1
ATOM 708 C C . SER A 1 93 ? 0.349 10.625 17.963 1.00 51.00 93 SER A C 1
ATOM 710 O O . SER A 1 93 ? -0.819 10.264 17.993 1.00 51.00 93 SER A O 1
ATOM 712 N N . GLY A 1 94 ? 1.319 10.021 17.258 1.00 58.59 94 GLY A N 1
ATOM 713 C CA . GLY A 1 94 ? 1.373 8.598 16.866 1.00 58.59 94 GLY A CA 1
ATOM 714 C C . GLY A 1 94 ? 0.879 8.164 15.472 1.00 58.59 94 GLY A C 1
ATOM 715 O O . GLY A 1 94 ? 0.649 8.981 14.577 1.00 58.59 94 GLY A O 1
ATOM 716 N N . THR A 1 95 ? 0.887 6.843 15.240 1.00 67.75 95 THR A N 1
ATOM 717 C CA . THR A 1 95 ? 0.796 6.212 13.907 1.00 67.75 95 THR A CA 1
ATOM 718 C C . THR A 1 95 ? -0.619 6.277 13.330 1.00 67.75 95 THR A C 1
ATOM 720 O O . THR A 1 95 ? -1.587 5.894 13.997 1.00 67.75 95 THR A O 1
ATOM 723 N N . HIS A 1 96 ? -0.731 6.737 12.076 1.00 72.75 96 HIS A N 1
ATOM 724 C CA . HIS A 1 96 ? -1.992 6.831 11.341 1.00 72.75 96 HIS A CA 1
ATOM 725 C C . HIS A 1 96 ? -2.003 5.908 10.123 1.00 72.75 96 HIS A C 1
ATOM 727 O O . HIS A 1 96 ? -1.250 6.104 9.166 1.00 72.75 96 HIS A O 1
ATOM 733 N N . TRP A 1 97 ? -2.884 4.912 10.154 1.00 78.94 97 TRP A N 1
ATOM 734 C CA . TRP A 1 97 ? -3.078 4.002 9.029 1.00 78.94 97 TRP A CA 1
ATOM 735 C C . TRP A 1 97 ? -4.376 4.319 8.290 1.00 78.94 97 TRP A C 1
ATOM 737 O O . TRP A 1 97 ? -5.410 4.517 8.930 1.00 78.94 97 TRP A O 1
ATOM 747 N N . VAL A 1 98 ? -4.329 4.334 6.954 1.00 77.06 98 VAL A N 1
ATOM 748 C CA . VAL A 1 98 ? -5.494 4.597 6.102 1.00 77.06 98 VAL A CA 1
ATOM 749 C C . VAL A 1 98 ? -5.751 3.409 5.184 1.00 77.06 98 VAL A C 1
ATOM 751 O O . VAL A 1 98 ? -4.924 3.062 4.339 1.00 77.06 98 VAL A O 1
ATOM 754 N N . PHE A 1 99 ? -6.927 2.804 5.317 1.00 78.06 99 PHE A N 1
ATOM 755 C CA . PHE A 1 99 ? -7.349 1.694 4.470 1.00 78.06 99 PHE A CA 1
ATOM 756 C C . PHE A 1 99 ? -8.615 2.018 3.702 1.00 78.06 99 PHE A C 1
ATOM 758 O O . PHE A 1 99 ? -9.490 2.719 4.204 1.00 78.06 99 PHE A O 1
ATOM 765 N N . ARG A 1 100 ? -8.731 1.440 2.506 1.00 77.31 100 ARG A N 1
ATOM 766 C CA . ARG A 1 100 ? -9.970 1.445 1.739 1.00 77.31 100 ARG A CA 1
ATOM 767 C C . ARG A 1 100 ? -10.696 0.126 1.912 1.00 77.31 100 ARG A C 1
ATOM 769 O O . ARG A 1 100 ? -10.088 -0.943 1.866 1.00 77.31 100 ARG A O 1
ATOM 776 N N . PHE A 1 101 ? -11.996 0.221 2.105 1.00 77.75 101 PHE A N 1
ATOM 777 C CA . PHE A 1 101 ? -12.898 -0.906 2.165 1.00 77.75 101 PHE A CA 1
ATOM 778 C C . PHE A 1 101 ? -13.712 -0.955 0.875 1.00 77.75 101 PHE A C 1
ATOM 780 O O . PHE A 1 101 ? -14.268 0.059 0.474 1.00 77.75 101 PHE A O 1
ATOM 787 N N . GLU A 1 102 ? -13.741 -2.104 0.201 1.00 71.88 102 GLU A N 1
ATOM 788 C CA . GLU A 1 102 ? -14.536 -2.270 -1.030 1.00 71.88 102 GLU A CA 1
ATOM 789 C C . GLU A 1 102 ? -15.901 -2.927 -0.768 1.00 71.88 102 GLU A C 1
ATOM 791 O O . GLU A 1 102 ? -16.761 -2.948 -1.648 1.00 71.88 102 GLU A O 1
ATOM 796 N N . GLY A 1 103 ? -16.118 -3.449 0.442 1.00 68.38 103 GLY A N 1
ATOM 797 C CA . GLY A 1 103 ? -17.408 -3.981 0.868 1.00 68.38 103 GLY A CA 1
ATOM 798 C C . GLY A 1 103 ? -18.408 -2.883 1.252 1.00 68.38 103 GLY A C 1
ATOM 799 O O . GLY A 1 103 ? -18.077 -1.710 1.417 1.00 68.38 103 GLY A O 1
ATOM 800 N N . GLY A 1 104 ? -19.671 -3.262 1.449 1.00 73.94 104 GLY A N 1
ATOM 801 C CA . GLY A 1 104 ? -20.686 -2.332 1.950 1.00 73.94 104 GLY A CA 1
ATOM 802 C C . GLY A 1 104 ? -20.402 -1.908 3.396 1.00 73.94 104 GLY A C 1
ATOM 803 O O . GLY A 1 104 ? -20.152 -2.760 4.247 1.00 73.94 104 GLY A O 1
ATOM 804 N N . ARG A 1 105 ? -20.497 -0.607 3.707 1.00 75.06 105 ARG A N 1
ATOM 805 C CA . ARG A 1 105 ? -20.231 -0.034 5.048 1.00 75.06 105 ARG A CA 1
ATOM 806 C C . ARG A 1 105 ? -20.872 -0.808 6.206 1.00 75.06 105 ARG A C 1
ATOM 808 O O . ARG A 1 105 ? -20.258 -0.940 7.261 1.00 75.06 105 ARG A O 1
ATOM 815 N N . SER A 1 106 ? -22.090 -1.319 6.024 1.00 79.75 106 SER A N 1
ATOM 816 C CA . SER A 1 106 ? -22.779 -2.111 7.049 1.00 79.75 106 SER A CA 1
ATOM 817 C C . SER A 1 106 ? -21.969 -3.335 7.479 1.00 79.75 106 SER A C 1
ATOM 819 O O . SER A 1 106 ? -21.854 -3.581 8.673 1.00 79.75 106 SER A O 1
ATOM 821 N N . ALA A 1 107 ? -21.327 -4.037 6.542 1.00 83.06 107 ALA A N 1
ATOM 822 C CA . ALA A 1 107 ? -20.487 -5.193 6.843 1.00 83.06 107 ALA A CA 1
ATOM 823 C C . ALA A 1 107 ? -19.249 -4.801 7.665 1.00 83.06 107 ALA A C 1
ATOM 825 O O . ALA A 1 107 ? -18.930 -5.458 8.655 1.00 83.06 107 ALA A O 1
ATOM 826 N N . LEU A 1 108 ? -18.602 -3.684 7.308 1.00 83.88 108 LEU A N 1
ATOM 827 C CA . LEU A 1 108 ? -17.453 -3.156 8.045 1.00 83.88 108 LEU A CA 1
ATOM 828 C C . LEU A 1 108 ? -17.822 -2.808 9.491 1.00 83.88 108 LEU A C 1
ATOM 830 O O . LEU A 1 108 ? -17.107 -3.170 10.428 1.00 83.88 108 LEU A O 1
ATOM 834 N N . LEU A 1 109 ? -18.938 -2.098 9.671 1.00 83.19 109 LEU A N 1
ATOM 835 C CA . LEU A 1 109 ? -19.411 -1.689 10.988 1.00 83.19 109 LEU A CA 1
ATOM 836 C C . LEU A 1 109 ? -19.859 -2.875 11.824 1.00 83.19 109 LEU A C 1
ATOM 838 O O . LEU A 1 109 ? -19.516 -2.938 12.999 1.00 83.19 109 LEU A O 1
ATOM 842 N N . ASP A 1 110 ? -20.588 -3.823 11.244 1.00 86.75 110 ASP A N 1
ATOM 843 C CA . ASP A 1 110 ? -21.040 -5.009 11.967 1.00 86.75 110 ASP A CA 1
ATOM 844 C C . ASP A 1 110 ? -19.856 -5.875 12.413 1.00 86.75 110 ASP A C 1
ATOM 846 O O . ASP A 1 110 ? -19.852 -6.376 13.538 1.00 86.75 110 ASP A O 1
ATOM 850 N N . TYR A 1 111 ? -18.802 -5.959 11.598 1.00 87.62 111 TYR A N 1
ATOM 851 C CA . TYR A 1 111 ? -17.558 -6.624 11.972 1.00 87.62 111 TYR A CA 1
ATOM 852 C C . TYR A 1 111 ? -16.835 -5.903 13.116 1.00 87.62 111 TYR A C 1
ATOM 854 O O . TYR A 1 111 ? -16.520 -6.512 14.136 1.00 87.62 111 TYR A O 1
ATOM 862 N N . TYR A 1 112 ? -16.600 -4.592 12.998 1.00 87.31 112 TYR A N 1
ATOM 863 C CA . TYR A 1 112 ? -15.888 -3.840 14.036 1.00 87.31 112 TYR A CA 1
ATOM 864 C C . TYR A 1 112 ? -16.747 -3.499 15.255 1.00 87.31 112 TYR A C 1
ATOM 866 O O . TYR A 1 112 ? -16.208 -3.076 16.275 1.00 87.31 112 TYR A O 1
ATOM 874 N N . ARG A 1 113 ? -18.065 -3.708 15.226 1.00 86.56 1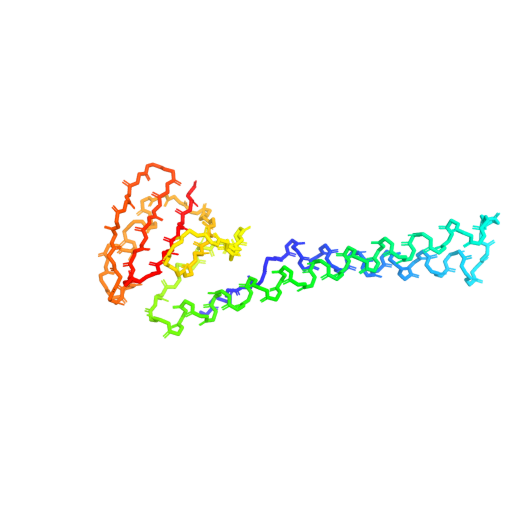13 ARG A N 1
ATOM 875 C CA . ARG A 1 113 ? -18.919 -3.585 16.415 1.00 86.56 113 ARG A CA 1
ATOM 876 C C . ARG A 1 113 ? -18.556 -4.613 17.474 1.00 86.56 113 ARG A C 1
ATOM 878 O O . ARG A 1 113 ? -18.554 -4.254 18.654 1.00 86.56 113 ARG A O 1
ATOM 885 N N . ASP A 1 114 ? -18.196 -5.829 17.066 1.00 87.56 114 ASP A N 1
ATOM 886 C CA . ASP A 1 114 ? -17.734 -6.871 17.979 1.00 87.56 114 ASP A CA 1
ATOM 887 C C . ASP A 1 114 ? -16.370 -6.484 18.589 1.00 87.56 114 ASP A C 1
ATOM 889 O O . ASP A 1 114 ? -15.366 -6.382 17.874 1.00 87.56 114 ASP A O 1
ATOM 893 N N . PRO A 1 115 ? -16.282 -6.288 19.919 1.00 86.31 115 PRO A N 1
ATOM 894 C CA . PRO A 1 115 ? -15.029 -5.938 20.584 1.00 86.31 115 PRO A CA 1
ATOM 895 C C . PRO A 1 115 ? -13.907 -6.963 20.378 1.00 86.31 115 PRO A C 1
ATOM 897 O O . PRO A 1 115 ? -12.736 -6.603 20.487 1.00 86.31 115 PRO A O 1
ATOM 900 N N . ARG A 1 116 ? -14.237 -8.223 20.053 1.00 88.19 116 ARG A N 1
ATOM 901 C CA . ARG A 1 116 ? -13.251 -9.273 19.748 1.00 88.19 116 ARG A CA 1
ATOM 902 C C . ARG A 1 116 ? -12.411 -8.947 18.515 1.00 88.19 116 ARG A C 1
ATOM 904 O O . ARG A 1 116 ? -11.276 -9.402 18.435 1.00 88.19 116 ARG A O 1
ATOM 911 N N . HIS A 1 117 ? -12.943 -8.145 17.592 1.00 86.56 117 HIS A N 1
ATOM 912 C CA . HIS A 1 117 ? -12.247 -7.722 16.376 1.00 86.56 117 HIS A CA 1
ATOM 913 C C . HIS A 1 117 ? -11.400 -6.453 16.562 1.00 86.56 117 HIS A C 1
ATOM 915 O O . HIS A 1 117 ? -10.615 -6.085 15.685 1.00 86.56 117 HIS A O 1
ATOM 921 N N . ARG A 1 118 ? -11.522 -5.790 17.720 1.00 88.88 118 ARG A N 1
ATOM 922 C CA . ARG A 1 118 ? -10.840 -4.528 18.044 1.00 88.88 118 ARG A CA 1
ATOM 923 C C . ARG A 1 118 ? -10.424 -4.422 19.528 1.00 88.88 118 ARG A C 1
ATOM 925 O O . ARG A 1 118 ? -10.762 -3.442 20.198 1.00 88.88 118 ARG A O 1
ATOM 932 N N . PRO A 1 119 ? -9.698 -5.408 20.083 1.00 87.38 119 PRO A N 1
ATOM 933 C CA . PRO A 1 119 ? -9.335 -5.425 21.498 1.00 87.38 119 PRO A CA 1
ATOM 934 C C . PRO A 1 119 ? -8.487 -4.202 21.877 1.00 87.38 119 PRO A C 1
ATOM 936 O O . PRO A 1 119 ? -7.394 -3.990 21.357 1.00 87.38 119 PRO A O 1
ATOM 939 N N . GLY A 1 120 ? -9.002 -3.384 22.798 1.00 85.94 120 GLY A N 1
ATOM 940 C CA . GLY A 1 120 ? -8.341 -2.155 23.253 1.00 85.94 120 GLY A CA 1
ATOM 941 C C . GLY A 1 120 ? -8.493 -0.950 22.318 1.00 85.94 120 GLY A C 1
ATOM 942 O O . GLY A 1 120 ? -7.922 0.097 22.601 1.00 85.94 120 GLY A O 1
ATOM 943 N N . TRP A 1 121 ? -9.264 -1.072 21.235 1.00 89.56 121 TRP A N 1
ATOM 944 C CA . TRP A 1 121 ? -9.532 0.012 20.292 1.00 89.56 121 TRP A CA 1
ATOM 945 C C . TRP A 1 121 ? -10.974 0.508 20.412 1.00 89.56 121 TRP A C 1
ATOM 947 O O . TRP A 1 121 ? -11.932 -0.271 20.498 1.00 89.56 121 TRP A O 1
ATOM 957 N N . VAL A 1 122 ? -11.135 1.827 20.396 1.00 90.06 122 VAL A N 1
ATOM 958 C CA . VAL A 1 122 ? -12.425 2.510 20.533 1.00 90.06 122 VAL A CA 1
ATOM 959 C C . VAL A 1 122 ? -12.798 3.151 19.205 1.00 90.06 122 VAL A C 1
ATOM 961 O O . VAL A 1 122 ? -11.951 3.739 18.539 1.00 90.06 122 VAL A O 1
ATOM 964 N N . ILE A 1 123 ? -14.068 3.047 18.821 1.00 89.19 123 ILE A N 1
ATOM 965 C CA . ILE A 1 123 ? -14.603 3.780 17.671 1.00 89.19 123 ILE A CA 1
ATOM 966 C C . ILE A 1 123 ? -14.742 5.241 18.095 1.00 89.19 123 ILE A C 1
ATOM 968 O O . ILE A 1 123 ? -15.563 5.558 18.953 1.00 89.19 123 ILE A O 1
ATOM 972 N N . ALA A 1 124 ? -13.903 6.107 17.538 1.00 87.19 124 ALA A N 1
ATOM 973 C CA . ALA A 1 124 ? -13.933 7.538 17.817 1.00 87.19 124 ALA A CA 1
ATOM 974 C C . ALA A 1 124 ? -14.887 8.279 16.880 1.00 87.19 124 ALA A C 1
ATOM 976 O O . ALA A 1 124 ? -15.554 9.220 17.297 1.00 87.19 124 ALA A O 1
ATOM 977 N N . GLU A 1 125 ? -14.964 7.836 15.626 1.00 85.06 125 GLU A N 1
ATOM 978 C CA . GLU A 1 125 ? -15.868 8.393 14.629 1.00 85.06 125 GLU A CA 1
ATOM 979 C C . GLU A 1 125 ? -16.368 7.276 13.715 1.00 85.06 125 GLU A C 1
ATOM 981 O O . GLU A 1 125 ? -15.606 6.396 13.312 1.00 85.06 125 GLU A O 1
ATOM 986 N N . ASP A 1 126 ? -17.655 7.326 13.402 1.00 84.56 126 ASP A N 1
ATOM 987 C CA . ASP A 1 126 ? -18.326 6.453 12.448 1.00 84.56 126 ASP A CA 1
ATOM 988 C C . ASP A 1 126 ? -19.278 7.332 11.636 1.00 84.56 126 ASP A C 1
ATOM 990 O O . ASP A 1 126 ? -20.302 7.791 12.147 1.00 84.56 126 ASP A O 1
ATOM 994 N N . ASN A 1 127 ? -18.907 7.614 10.388 1.00 80.25 127 ASN A N 1
ATOM 995 C CA . ASN A 1 127 ? -19.742 8.351 9.449 1.00 80.25 127 ASN A CA 1
ATOM 996 C C . ASN A 1 127 ? -19.858 7.595 8.114 1.00 80.25 127 ASN A C 1
ATOM 998 O O . ASN A 1 127 ? -19.245 6.546 7.914 1.00 80.25 127 ASN A O 1
ATOM 1002 N N . ASP A 1 128 ? -20.683 8.114 7.202 1.00 69.25 128 ASP A N 1
ATOM 1003 C CA . ASP A 1 128 ? -21.007 7.454 5.929 1.00 69.25 128 ASP A CA 1
ATOM 1004 C C . ASP A 1 128 ? -19.790 7.197 5.025 1.00 69.25 128 ASP A C 1
ATOM 1006 O O . ASP A 1 128 ? -19.866 6.343 4.147 1.00 69.25 128 ASP A O 1
ATOM 1010 N N . VAL A 1 129 ? -18.680 7.898 5.258 1.00 72.62 129 VAL A N 1
ATOM 1011 C CA . VAL A 1 129 ? -17.477 7.892 4.417 1.00 72.62 129 VAL A CA 1
ATOM 1012 C C . VAL A 1 129 ? -16.295 7.210 5.111 1.00 72.62 129 VAL A C 1
ATOM 1014 O O . VAL A 1 129 ? -15.419 6.660 4.444 1.00 72.62 129 VAL A O 1
ATOM 1017 N N . LEU A 1 130 ? -16.226 7.244 6.444 1.00 81.38 130 LEU A N 1
ATOM 1018 C CA . LEU A 1 130 ? -15.071 6.755 7.190 1.00 81.38 130 LEU A CA 1
ATOM 1019 C C . LEU A 1 130 ? -15.417 6.221 8.585 1.00 81.38 130 LEU A C 1
ATOM 1021 O O . LEU A 1 130 ? -16.289 6.727 9.289 1.00 81.38 130 LEU A O 1
ATOM 1025 N N . LEU A 1 131 ? -14.642 5.221 8.996 1.00 84.44 131 LEU A N 1
ATOM 1026 C CA . LEU A 1 131 ? -14.583 4.652 10.335 1.00 84.44 131 LEU A CA 1
ATOM 1027 C C . LEU A 1 131 ? -13.216 4.973 10.944 1.00 84.44 131 LEU A C 1
ATOM 1029 O O . LEU A 1 131 ? -12.180 4.722 10.327 1.00 84.44 131 LEU A O 1
ATOM 1033 N N . ILE A 1 132 ? -13.198 5.514 12.160 1.00 87.00 132 ILE A N 1
ATOM 1034 C CA . ILE A 1 132 ? -11.971 5.833 12.891 1.00 87.00 132 ILE A CA 1
ATOM 1035 C C . ILE A 1 132 ? -11.922 5.041 14.188 1.00 87.00 132 ILE A C 1
ATOM 1037 O O . ILE A 1 132 ? -12.759 5.205 15.076 1.00 87.00 132 ILE A O 1
ATOM 1041 N N . LEU A 1 133 ? -10.872 4.238 14.317 1.00 87.44 133 LEU A N 1
ATOM 1042 C CA . LEU A 1 133 ? -10.511 3.523 15.530 1.00 87.44 133 LEU A CA 1
ATOM 1043 C C . LEU A 1 133 ? -9.327 4.230 16.194 1.00 87.44 133 LEU A C 1
ATOM 1045 O O . LEU A 1 133 ? -8.347 4.561 15.526 1.00 87.44 133 LEU A O 1
ATOM 1049 N N . ILE A 1 134 ? -9.413 4.455 17.504 1.00 86.81 134 ILE A N 1
ATOM 1050 C CA . ILE A 1 134 ? -8.352 5.072 18.307 1.00 86.81 134 ILE A CA 1
ATOM 1051 C C . ILE A 1 134 ? -7.948 4.138 19.442 1.00 86.81 134 ILE A C 1
ATOM 1053 O O . ILE A 1 134 ? -8.795 3.515 20.090 1.00 86.81 134 ILE A O 1
ATOM 1057 N N . ARG A 1 135 ? -6.642 4.071 19.694 1.00 85.50 135 ARG A N 1
ATOM 1058 C CA . ARG A 1 135 ? -6.053 3.432 20.868 1.00 85.50 135 ARG A CA 1
ATOM 1059 C C . ARG A 1 135 ? -4.831 4.229 21.297 1.00 85.50 135 ARG A C 1
ATOM 1061 O O . ARG A 1 135 ? -3.881 4.306 20.534 1.00 85.50 135 ARG A O 1
ATOM 1068 N N . GLU A 1 136 ? -4.844 4.772 22.511 1.00 83.75 136 GLU A N 1
ATOM 1069 C CA . GLU A 1 136 ? -3.743 5.599 23.034 1.00 83.75 136 GLU A CA 1
ATOM 1070 C C . GLU A 1 136 ? -3.412 6.757 22.070 1.00 83.75 136 GLU A C 1
ATOM 1072 O O . GLU A 1 136 ? -4.266 7.608 21.828 1.00 83.75 136 GLU A O 1
ATOM 1077 N N . ASP A 1 137 ? -2.210 6.772 21.498 1.00 80.12 137 ASP A N 1
ATOM 1078 C CA . ASP A 1 137 ? -1.728 7.735 20.509 1.00 80.12 137 ASP A CA 1
ATOM 1079 C C . ASP A 1 137 ? -1.895 7.233 19.064 1.00 80.12 137 ASP A C 1
ATOM 1081 O O . ASP A 1 137 ? -1.228 7.681 18.147 1.00 80.12 137 ASP A O 1
ATOM 1085 N N . ARG A 1 138 ? -2.746 6.246 18.805 1.00 80.81 138 ARG A N 1
ATOM 1086 C CA . ARG A 1 138 ? -2.814 5.608 17.486 1.00 80.81 138 ARG A CA 1
ATOM 1087 C C . ARG A 1 138 ? -4.177 5.715 16.876 1.00 80.81 138 ARG A C 1
ATOM 1089 O O . ARG A 1 138 ? -5.193 5.614 17.563 1.00 80.81 138 ARG A O 1
ATOM 1096 N N . ARG A 1 139 ? -4.184 5.870 15.556 1.00 83.38 139 ARG A N 1
ATOM 1097 C CA . ARG A 1 139 ? -5.399 6.073 14.785 1.00 83.38 139 ARG A CA 1
ATOM 1098 C C . ARG A 1 139 ? -5.400 5.167 13.564 1.00 83.38 139 ARG A C 1
ATOM 1100 O O . ARG A 1 139 ? -4.472 5.164 12.766 1.00 83.38 139 ARG A O 1
ATOM 1107 N N . LEU A 1 140 ? -6.479 4.427 13.392 1.00 83.06 140 LEU A N 1
ATOM 1108 C CA . LEU A 1 140 ? -6.760 3.661 12.190 1.00 83.06 140 LEU A CA 1
ATOM 1109 C C . LEU A 1 140 ? -7.993 4.276 11.539 1.00 83.06 140 LEU A C 1
ATOM 1111 O O . LEU A 1 140 ? -9.061 4.316 12.143 1.00 83.06 140 LEU A O 1
ATOM 1115 N N . THR A 1 141 ? -7.832 4.781 10.324 1.00 83.94 141 THR A N 1
ATOM 1116 C CA . THR A 1 141 ? -8.923 5.285 9.496 1.00 83.94 141 THR A CA 1
ATOM 1117 C C . THR A 1 141 ? -9.209 4.292 8.387 1.00 83.94 141 THR A C 1
ATOM 1119 O O . THR A 1 141 ? -8.313 3.874 7.658 1.00 83.94 141 THR A O 1
ATOM 1122 N N . ILE A 1 142 ? -10.474 3.932 8.244 1.00 81.81 142 ILE A N 1
ATOM 1123 C CA . ILE A 1 142 ? -10.954 3.056 7.187 1.00 81.81 142 ILE A CA 1
ATOM 1124 C C . ILE A 1 142 ? -12.004 3.834 6.403 1.00 81.81 142 ILE A C 1
ATOM 1126 O O . ILE A 1 142 ? -13.030 4.196 6.966 1.00 81.81 142 ILE A O 1
ATOM 1130 N N . SER A 1 143 ? -11.742 4.121 5.133 1.00 80.06 143 SER A N 1
ATOM 1131 C CA . SER A 1 143 ? -12.694 4.764 4.223 1.00 80.06 143 SER A CA 1
ATOM 1132 C C . SER A 1 143 ? -13.471 3.710 3.434 1.00 80.06 143 SER A C 1
ATOM 1134 O O . SER A 1 143 ? -12.836 2.817 2.865 1.00 80.06 143 SER A O 1
ATOM 1136 N N . ALA A 1 144 ? -14.798 3.824 3.391 1.00 68.38 144 ALA A N 1
ATOM 1137 C CA . ALA A 1 144 ? -15.678 2.993 2.558 1.00 68.38 144 ALA A CA 1
ATOM 1138 C C . ALA A 1 144 ? -15.955 3.655 1.197 1.00 68.38 144 ALA A C 1
ATOM 1140 O O . ALA A 1 144 ? -15.863 4.902 1.115 1.00 68.38 144 ALA A O 1
#

Sequence (144 aa):
MLTGTMDPILIVLLFAVVIFAAVLYYLYIVRGWYDWANRAKASIVVLIGVLATVLAITLWQQHEARDELAAYGISIHPELGSSVGIATGSIASGTHWVFRFEGGRSALLDYYRDPRHRPGWVIAEDNDVLLILIREDRRLTISA

Foldseek 3Di:
DQDLDQQVVLVVVLVVLVVVLVVLCCVCPVVVVDPDDPVVSVVSNVVSVVVSVVSVVQSVQQVVVVVVCVVQQADDDSQFHTFPGWCPDDDDFDTETETEGPDQLVVVCVQVVPCNNPPQWDFPDDDRFWTWIDHDRYIYIYGD